Protein AF-A0A6L9XUG0-F1 (afdb_monomer_lite)

Organism: NCBI:txid1268043

Sequence (87 aa):
MDEVERRVVDHFRDAMAAGDAEAVRLALHPYLHWTEPSGSVVRGRVNVLAALSTGGVPALPGSVELRDGQIYRWVCESVGEEEPLAE

InterPro domains:
  IPR032710 NTF2-like domain superfamily [SSF54427] (6-52)

pLDDT: mean 90.17, std 10.95, range [52.44, 97.62]

Secondary structure (DSSP, 8-state):
--HHHHHHHHHHHHHHHHT-HHHHHHHEEEEEEEE-TTS-EEESHHHHHHHHHHH-SPPPEEEEEEETTEEEEEEEPP---------

Structure (mmCIF, N/CA/C/O backbone):
data_AF-A0A6L9XUG0-F1
#
_entry.id   AF-A0A6L9XUG0-F1
#
loop_
_atom_site.group_PDB
_atom_site.id
_atom_site.type_symbol
_atom_site.label_atom_id
_atom_site.label_alt_id
_atom_site.label_comp_id
_atom_site.label_asym_id
_atom_site.label_entity_id
_atom_site.label_seq_id
_atom_site.pdbx_PDB_ins_code
_atom_site.Cartn_x
_atom_site.Cartn_y
_atom_site.Cartn_z
_atom_site.occupancy
_atom_site.B_iso_or_equiv
_atom_site.auth_seq_id
_atom_site.auth_comp_id
_atom_site.auth_asym_id
_atom_site.auth_atom_id
_atom_site.pdbx_PDB_model_num
ATOM 1 N N . MET A 1 1 ? -2.650 13.430 -3.953 1.00 88.56 1 MET A N 1
ATOM 2 C CA . MET A 1 1 ? -2.369 12.249 -4.780 1.00 88.56 1 MET A CA 1
ATOM 3 C C . MET A 1 1 ? -2.491 12.656 -6.234 1.00 88.56 1 MET A C 1
ATO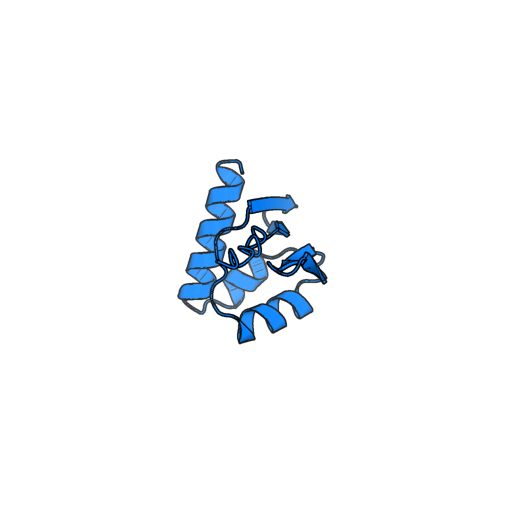M 5 O O . MET A 1 1 ? -3.549 13.152 -6.614 1.00 88.56 1 MET A O 1
ATOM 9 N N . ASP A 1 2 ? -1.427 12.488 -7.007 1.00 92.38 2 ASP A N 1
ATOM 10 C CA . ASP A 1 2 ? -1.391 12.781 -8.442 1.00 92.38 2 ASP A CA 1
ATOM 11 C C . ASP A 1 2 ? -1.997 11.635 -9.279 1.00 92.38 2 ASP A C 1
ATOM 13 O O . ASP A 1 2 ? -2.245 10.536 -8.783 1.00 92.38 2 ASP A O 1
ATOM 17 N N . GLU A 1 3 ? -2.240 11.863 -10.574 1.00 94.94 3 GLU A N 1
ATOM 18 C CA . GLU A 1 3 ? -2.899 10.880 -11.458 1.00 94.94 3 GLU A CA 1
ATOM 19 C C . GLU A 1 3 ? -2.149 9.537 -11.531 1.00 94.94 3 GLU A C 1
ATOM 21 O O . GLU A 1 3 ? -2.760 8.466 -11.486 1.00 94.94 3 GLU A O 1
ATOM 26 N N . VAL A 1 4 ? -0.815 9.582 -11.600 1.00 95.06 4 VAL A N 1
ATOM 27 C CA . VAL A 1 4 ? 0.031 8.377 -11.636 1.00 95.06 4 VAL A CA 1
ATOM 28 C C . VAL A 1 4 ? -0.126 7.574 -10.348 1.00 95.06 4 VAL A C 1
ATOM 30 O O . VAL A 1 4 ? -0.288 6.355 -10.383 1.00 95.06 4 VAL A O 1
ATOM 33 N N . GLU A 1 5 ? -0.124 8.263 -9.212 1.00 95.44 5 GLU A N 1
ATOM 34 C CA . GLU A 1 5 ? -0.307 7.659 -7.899 1.00 95.44 5 GLU A CA 1
ATOM 35 C C . GLU A 1 5 ? -1.687 7.018 -7.771 1.00 95.44 5 GLU A C 1
ATOM 37 O O . GLU A 1 5 ? -1.795 5.861 -7.361 1.00 95.44 5 GLU A O 1
ATOM 42 N N . ARG A 1 6 ? -2.732 7.725 -8.216 1.00 95.69 6 ARG A N 1
ATOM 43 C CA . ARG A 1 6 ? -4.106 7.218 -8.248 1.00 95.69 6 ARG A CA 1
ATOM 44 C C . ARG A 1 6 ? -4.200 5.927 -9.049 1.00 95.69 6 ARG A C 1
ATOM 46 O O . ARG A 1 6 ? -4.757 4.949 -8.558 1.00 95.69 6 ARG A O 1
ATOM 53 N N . ARG A 1 7 ? -3.597 5.898 -10.238 1.00 9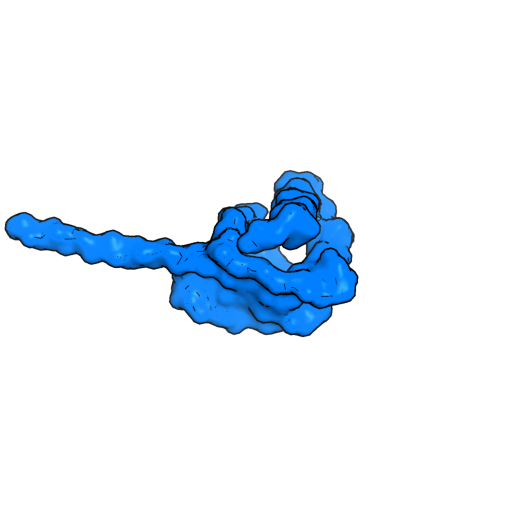6.25 7 ARG A N 1
ATOM 54 C CA . ARG A 1 7 ? -3.598 4.723 -11.113 1.00 96.25 7 ARG A CA 1
ATOM 55 C C . ARG A 1 7 ? -2.894 3.522 -10.482 1.00 96.25 7 ARG A C 1
ATOM 57 O O . ARG A 1 7 ? -3.393 2.406 -10.602 1.00 96.25 7 ARG A O 1
ATOM 64 N N . VAL A 1 8 ? -1.757 3.734 -9.818 1.00 96.44 8 VAL A N 1
ATOM 65 C CA . VAL A 1 8 ? -1.039 2.654 -9.119 1.00 96.44 8 VAL A CA 1
ATOM 66 C C . VAL A 1 8 ? -1.850 2.143 -7.926 1.00 96.44 8 VAL A C 1
ATOM 68 O O . VAL A 1 8 ? -1.941 0.933 -7.733 1.00 96.44 8 VAL A O 1
ATOM 71 N N . VAL A 1 9 ? -2.486 3.039 -7.165 1.00 96.44 9 VAL A N 1
ATOM 72 C CA . VAL A 1 9 ? -3.359 2.676 -6.038 1.00 9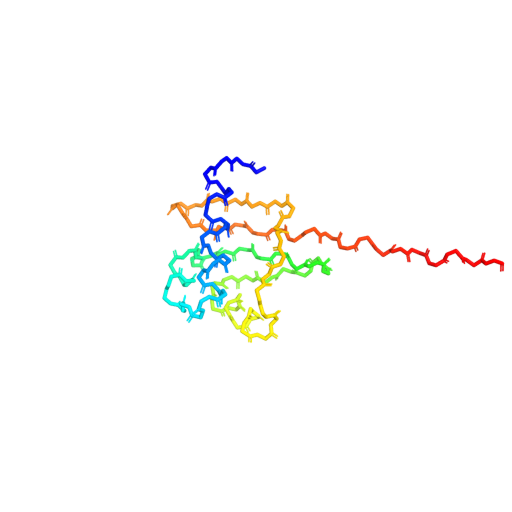6.44 9 VAL A CA 1
ATOM 73 C C . VAL A 1 9 ? -4.564 1.860 -6.503 1.00 96.44 9 VAL A C 1
ATOM 75 O O . VAL A 1 9 ? -4.845 0.823 -5.906 1.00 96.44 9 VAL A O 1
ATOM 78 N N . ASP A 1 10 ? -5.264 2.289 -7.556 1.00 96.31 10 ASP A N 1
ATOM 79 C CA . ASP A 1 10 ? -6.413 1.541 -8.077 1.00 96.31 10 ASP A CA 1
ATOM 80 C C . ASP A 1 10 ? -5.972 0.173 -8.614 1.00 96.31 10 ASP A C 1
ATOM 82 O O . ASP A 1 10 ? -6.546 -0.837 -8.223 1.00 96.31 10 ASP A O 1
ATOM 86 N N . HIS A 1 11 ? -4.878 0.105 -9.385 1.00 96.31 11 HIS A N 1
ATOM 87 C CA . HIS A 1 11 ? -4.345 -1.169 -9.876 1.00 96.31 11 HIS A CA 1
ATOM 88 C C . HIS A 1 11 ? -3.972 -2.138 -8.743 1.00 96.31 11 HIS A C 1
ATOM 90 O O . HIS A 1 11 ? -4.301 -3.321 -8.805 1.00 96.31 11 HIS A O 1
ATOM 96 N N . PHE A 1 12 ? -3.316 -1.646 -7.689 1.00 96.44 12 PHE A N 1
ATOM 97 C CA . PHE A 1 12 ? -2.988 -2.444 -6.507 1.00 96.44 12 PHE A CA 1
ATOM 98 C C . PHE A 1 12 ? -4.247 -2.984 -5.811 1.00 96.44 12 PHE A C 1
ATOM 100 O O . PHE A 1 12 ? -4.283 -4.149 -5.416 1.00 96.44 12 PHE A O 1
ATOM 107 N N . ARG A 1 13 ? -5.293 -2.161 -5.675 1.00 96.06 13 ARG A N 1
ATOM 108 C CA . ARG A 1 13 ? -6.555 -2.570 -5.041 1.00 96.06 13 ARG A CA 1
ATOM 109 C C . ARG A 1 13 ? -7.339 -3.559 -5.902 1.00 96.06 13 ARG A C 1
ATOM 111 O O . ARG A 1 13 ? -7.869 -4.518 -5.349 1.00 96.06 13 ARG A O 1
ATOM 118 N N . ASP A 1 14 ? -7.363 -3.378 -7.220 1.00 96.69 14 ASP A N 1
ATOM 119 C CA . ASP A 1 14 ? -7.930 -4.350 -8.163 1.00 96.69 14 ASP A CA 1
ATOM 120 C C . ASP A 1 14 ? -7.195 -5.695 -8.085 1.00 96.69 14 ASP A C 1
ATOM 122 O O . ASP A 1 14 ? -7.832 -6.741 -7.990 1.00 96.69 14 ASP A O 1
ATOM 126 N N . ALA A 1 15 ? -5.859 -5.683 -8.030 1.00 96.19 15 ALA A N 1
ATOM 127 C CA . ALA A 1 15 ? -5.062 -6.898 -7.857 1.00 96.19 15 ALA A CA 1
ATOM 128 C C . ALA A 1 15 ? -5.370 -7.608 -6.526 1.00 96.19 15 ALA A C 1
ATOM 130 O O . ALA A 1 15 ? -5.549 -8.827 -6.502 1.00 96.19 15 ALA A O 1
ATOM 131 N N . MET A 1 16 ? -5.506 -6.853 -5.428 1.00 95.38 16 MET A N 1
ATOM 132 C CA . MET A 1 16 ? -5.942 -7.393 -4.133 1.00 95.38 16 MET A CA 1
ATOM 133 C C . MET A 1 16 ? -7.343 -8.018 -4.221 1.00 95.38 16 MET A C 1
ATOM 135 O O . MET A 1 16 ? -7.553 -9.114 -3.705 1.00 95.38 16 MET A O 1
ATOM 139 N N . ALA A 1 17 ? -8.293 -7.352 -4.885 1.00 95.00 17 ALA A N 1
ATOM 140 C CA . ALA A 1 17 ? -9.661 -7.845 -5.051 1.00 95.00 17 ALA A CA 1
ATOM 141 C C . ALA A 1 17 ? -9.735 -9.102 -5.935 1.00 95.00 17 ALA A C 1
ATOM 143 O O . ALA A 1 17 ? -10.543 -9.993 -5.677 1.00 95.00 17 ALA A O 1
ATOM 144 N N . ALA A 1 18 ? -8.870 -9.195 -6.945 1.00 95.00 18 ALA A N 1
ATOM 145 C CA . ALA A 1 18 ? -8.747 -10.353 -7.825 1.00 95.00 18 ALA A CA 1
ATOM 146 C C . ALA A 1 18 ? -7.967 -11.526 -7.198 1.00 95.00 18 ALA A C 1
ATOM 148 O O . ALA A 1 18 ? -7.936 -12.613 -7.776 1.00 95.00 18 ALA A O 1
ATOM 149 N N . GLY A 1 19 ? -7.327 -11.329 -6.039 1.00 94.19 19 GLY A N 1
ATOM 150 C CA . GLY A 1 19 ? -6.449 -12.326 -5.423 1.00 94.19 19 GLY A CA 1
ATOM 151 C C . GLY A 1 19 ? -5.123 -12.528 -6.169 1.00 94.19 19 GLY A C 1
ATOM 152 O O . GLY A 1 19 ? -4.471 -13.558 -5.992 1.00 94.19 19 GLY A O 1
ATOM 153 N N . ASP A 1 20 ? -4.711 -11.564 -6.997 1.00 95.44 20 ASP A N 1
ATOM 154 C CA . ASP A 1 20 ? -3.458 -11.613 -7.751 1.00 95.44 20 ASP A CA 1
ATOM 155 C C . ASP A 1 20 ? -2.274 -11.225 -6.854 1.00 95.44 20 ASP A C 1
ATOM 157 O O . ASP A 1 20 ? -1.812 -10.081 -6.803 1.00 95.44 20 ASP A O 1
ATOM 161 N N . ALA A 1 21 ? -1.780 -12.216 -6.114 1.00 91.69 21 ALA A N 1
ATOM 162 C CA . ALA A 1 21 ? -0.673 -12.044 -5.183 1.00 91.69 21 ALA A CA 1
ATOM 163 C C . ALA A 1 21 ? 0.625 -11.566 -5.862 1.00 91.69 21 ALA A C 1
ATOM 165 O O . ALA A 1 21 ? 1.442 -10.900 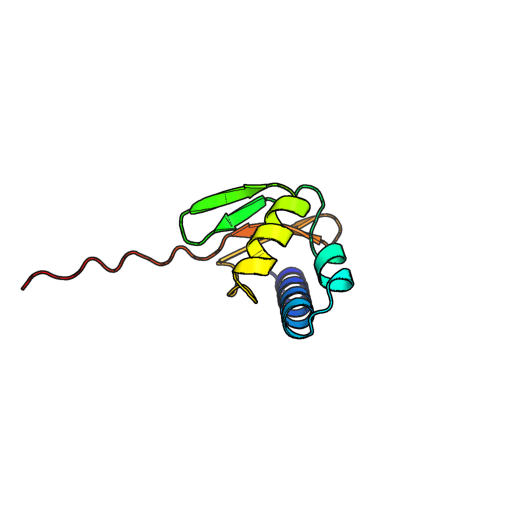-5.218 1.00 91.69 21 ALA A O 1
ATOM 166 N N . GLU A 1 22 ? 0.843 -11.890 -7.141 1.00 94.44 22 GLU A N 1
ATOM 167 C CA . GLU A 1 22 ? 2.045 -11.468 -7.860 1.00 94.44 22 GLU A CA 1
ATOM 168 C C . GLU A 1 22 ? 1.972 -9.986 -8.227 1.00 94.44 22 GLU A C 1
ATOM 170 O O . GLU A 1 22 ? 2.904 -9.242 -7.900 1.00 94.44 22 GLU A O 1
ATOM 175 N N . ALA A 1 23 ? 0.856 -9.536 -8.805 1.00 95.31 23 ALA A N 1
ATOM 176 C CA . ALA A 1 23 ? 0.631 -8.124 -9.106 1.00 95.31 23 ALA A CA 1
ATOM 177 C C . ALA A 1 23 ? 0.674 -7.262 -7.835 1.00 95.31 23 ALA A C 1
ATOM 179 O O . ALA A 1 23 ? 1.343 -6.227 -7.801 1.00 95.31 23 ALA A O 1
ATOM 180 N N . VAL A 1 24 ? 0.069 -7.743 -6.744 1.00 95.25 24 VAL A N 1
ATOM 181 C CA . VAL A 1 24 ? 0.162 -7.118 -5.418 1.00 95.25 24 VAL A CA 1
ATOM 182 C C . VAL A 1 24 ? 1.620 -6.982 -4.970 1.00 95.25 24 VAL A C 1
ATOM 184 O O . VAL A 1 24 ? 2.060 -5.902 -4.577 1.00 95.25 24 VAL A O 1
ATOM 187 N N . ARG A 1 25 ? 2.417 -8.052 -5.060 1.00 94.75 25 ARG A N 1
ATOM 188 C CA . ARG A 1 25 ? 3.830 -8.035 -4.650 1.00 94.75 25 ARG A CA 1
ATOM 189 C C . ARG A 1 25 ? 4.689 -7.104 -5.513 1.00 94.75 25 ARG A C 1
ATOM 191 O O . ARG A 1 25 ? 5.671 -6.564 -4.996 1.00 94.75 25 ARG A O 1
ATOM 198 N N . LEU A 1 26 ? 4.363 -6.967 -6.798 1.00 95.06 26 LEU A N 1
ATOM 199 C CA . LEU A 1 26 ? 5.053 -6.095 -7.752 1.00 95.06 26 LEU A CA 1
ATOM 200 C C . LEU A 1 26 ? 4.672 -4.622 -7.587 1.00 95.06 26 LEU A C 1
ATOM 202 O O . LEU A 1 26 ? 5.500 -3.767 -7.872 1.00 95.06 26 LEU A O 1
ATOM 206 N N . ALA A 1 27 ? 3.471 -4.319 -7.092 1.00 96.12 27 ALA A N 1
ATOM 207 C CA . ALA A 1 27 ? 3.052 -2.951 -6.802 1.00 96.12 27 ALA A CA 1
ATOM 208 C C . ALA A 1 27 ? 3.711 -2.374 -5.535 1.00 96.12 27 ALA A C 1
ATOM 210 O O . ALA A 1 27 ? 3.806 -1.156 -5.394 1.00 96.12 27 ALA A O 1
ATOM 211 N N . LEU A 1 28 ? 4.172 -3.220 -4.605 1.00 96.94 28 LEU A N 1
ATOM 212 C CA . LEU A 1 28 ? 4.743 -2.800 -3.321 1.00 96.94 28 LEU A CA 1
ATOM 213 C C . LEU A 1 28 ? 6.275 -2.761 -3.349 1.00 96.94 28 LEU A C 1
ATOM 215 O O . LEU A 1 28 ? 6.942 -3.774 -3.581 1.00 96.94 28 LEU A O 1
ATOM 219 N N . HIS A 1 29 ? 6.844 -1.614 -2.979 1.00 97.31 29 HIS A N 1
ATOM 220 C CA . HIS A 1 29 ? 8.289 -1.454 -2.884 1.00 97.31 29 HIS A CA 1
ATOM 221 C C . HIS A 1 29 ? 8.867 -2.332 -1.749 1.00 97.31 29 HIS A C 1
ATOM 223 O O . HIS A 1 29 ? 8.265 -2.426 -0.675 1.00 97.31 29 HIS A O 1
ATOM 229 N N . PRO A 1 30 ? 10.064 -2.941 -1.897 1.00 96.31 30 PRO A N 1
ATOM 230 C CA . PRO A 1 30 ? 10.655 -3.802 -0.862 1.00 96.31 30 PRO A CA 1
ATOM 231 C C . PRO A 1 30 ? 10.769 -3.141 0.520 1.00 96.31 30 PRO A C 1
ATOM 233 O O . PRO A 1 30 ? 10.544 -3.792 1.541 1.00 96.31 30 PRO A O 1
ATOM 236 N N . TYR A 1 31 ? 11.068 -1.840 0.531 1.00 95.31 31 TYR A N 1
ATOM 237 C CA . TYR A 1 31 ? 11.234 -1.007 1.727 1.00 95.31 31 TYR A CA 1
ATOM 238 C C . TYR A 1 31 ? 10.031 -0.097 2.011 1.00 95.31 31 TYR A C 1
ATOM 240 O O . TYR A 1 31 ? 10.222 1.000 2.530 1.00 95.31 31 TYR A O 1
ATOM 248 N N . LEU A 1 32 ? 8.812 -0.488 1.620 1.00 96.50 32 LEU A N 1
ATOM 249 C CA . LEU A 1 32 ? 7.653 0.375 1.836 1.00 96.50 32 LEU A CA 1
ATOM 250 C C . LEU A 1 32 ? 7.356 0.630 3.321 1.00 96.50 32 LEU A C 1
ATOM 252 O O . LEU A 1 32 ? 7.608 -0.221 4.181 1.00 96.50 32 LEU A O 1
ATOM 256 N N . HIS A 1 33 ? 6.785 1.796 3.596 1.00 97.44 33 HIS A N 1
ATOM 257 C CA . HIS A 1 33 ? 6.262 2.194 4.896 1.00 97.44 33 HIS A CA 1
ATOM 258 C C . HIS A 1 33 ? 4.738 2.303 4.803 1.00 97.44 33 HIS A C 1
ATOM 260 O O . HIS A 1 33 ? 4.226 3.090 4.009 1.00 97.44 33 HIS A O 1
ATOM 266 N N . TRP A 1 34 ? 4.030 1.525 5.614 1.00 96.69 34 TRP A N 1
ATOM 267 C CA . TRP A 1 34 ? 2.574 1.474 5.652 1.00 96.69 34 TRP A CA 1
ATOM 268 C C . TRP A 1 34 ? 2.076 1.987 6.998 1.00 96.69 34 TRP A C 1
ATOM 270 O O . TRP A 1 34 ? 2.302 1.343 8.018 1.00 96.69 34 TRP A O 1
ATOM 280 N N . THR A 1 35 ? 1.419 3.139 7.008 1.00 95.75 35 THR A N 1
ATOM 281 C CA . THR A 1 35 ? 0.765 3.686 8.195 1.00 95.75 35 THR A CA 1
ATOM 282 C C . THR A 1 35 ? -0.690 3.242 8.198 1.00 95.75 35 THR A C 1
ATOM 284 O O . THR A 1 35 ? -1.460 3.605 7.308 1.00 95.75 35 THR A O 1
ATOM 287 N N . GLU A 1 36 ? -1.048 2.437 9.188 1.00 91.81 36 GLU A N 1
ATOM 288 C CA . GLU A 1 36 ? -2.409 1.971 9.432 1.00 91.81 36 GLU A CA 1
ATOM 289 C C . GLU A 1 36 ? -3.304 3.109 9.950 1.00 91.81 36 GLU A C 1
ATOM 291 O O . GLU A 1 36 ? -2.788 4.122 10.427 1.00 91.81 36 GLU A O 1
ATOM 296 N N . PRO A 1 37 ? -4.643 2.957 9.922 1.00 89.19 37 PRO A N 1
ATOM 297 C CA . PRO A 1 37 ? -5.550 3.985 10.438 1.00 89.19 37 PRO A CA 1
ATOM 298 C C . PRO A 1 37 ? -5.308 4.324 11.919 1.00 89.19 37 PRO A C 1
ATOM 300 O O . PRO A 1 37 ? -5.536 5.456 12.329 1.00 89.19 37 PRO A O 1
ATOM 303 N N . SER A 1 38 ? -4.782 3.367 12.696 1.00 88.25 38 SER A N 1
ATOM 304 C CA . SER A 1 38 ? -4.369 3.539 14.099 1.00 88.25 38 SER A CA 1
ATOM 305 C C . SER A 1 38 ? -3.116 4.409 14.285 1.00 88.25 38 SER A C 1
ATOM 307 O O . SER A 1 38 ? -2.699 4.657 15.413 1.00 88.25 38 SER A O 1
ATOM 309 N N . GLY A 1 39 ? -2.451 4.808 13.198 1.00 88.38 39 GLY A N 1
ATOM 310 C CA . GLY A 1 39 ? -1.148 5.475 13.227 1.00 88.38 39 GLY A CA 1
ATOM 311 C C . GLY A 1 39 ? 0.043 4.521 13.381 1.00 88.38 39 GLY A C 1
ATOM 312 O O . GLY A 1 39 ? 1.192 4.964 13.321 1.00 88.38 39 GLY A O 1
ATOM 313 N N . SER A 1 40 ? -0.196 3.214 13.538 1.00 91.25 40 SER A N 1
ATOM 314 C CA . SER A 1 40 ? 0.868 2.206 13.589 1.00 91.25 40 SER A CA 1
ATOM 315 C C . SER A 1 40 ? 1.566 2.079 12.235 1.00 91.25 40 SER A C 1
ATOM 317 O O . SER A 1 40 ? 0.919 2.069 11.190 1.00 91.25 40 SER A O 1
ATOM 319 N N . VAL A 1 41 ? 2.900 1.980 12.242 1.00 94.19 41 VAL A N 1
ATOM 320 C CA . VAL A 1 41 ? 3.700 1.889 11.011 1.00 94.19 41 VAL A CA 1
ATOM 321 C C . VAL A 1 41 ? 4.251 0.480 10.832 1.00 94.19 41 VAL A C 1
ATOM 323 O O . VAL A 1 41 ? 5.140 0.049 11.566 1.00 94.19 41 VAL A O 1
ATOM 326 N N . VAL A 1 42 ? 3.796 -0.200 9.784 1.00 95.25 42 VAL A N 1
ATOM 327 C CA . VAL A 1 42 ? 4.330 -1.479 9.315 1.00 95.25 42 VAL A CA 1
ATOM 328 C C . VAL A 1 42 ? 5.385 -1.213 8.243 1.00 95.25 42 VAL A C 1
ATOM 330 O O . VAL A 1 42 ? 5.176 -0.439 7.309 1.00 95.25 42 VAL A O 1
ATOM 333 N N . ARG A 1 43 ? 6.559 -1.837 8.373 1.00 96.12 43 ARG A N 1
ATOM 334 C CA . ARG A 1 43 ? 7.690 -1.621 7.458 1.00 96.12 43 ARG A CA 1
ATOM 335 C C . ARG A 1 43 ? 8.068 -2.887 6.713 1.00 96.12 43 ARG A C 1
ATOM 337 O O . ARG A 1 43 ? 8.200 -3.954 7.312 1.00 96.12 43 ARG A O 1
ATOM 344 N N . GLY A 1 44 ? 8.362 -2.714 5.430 1.00 95.06 44 GLY A N 1
ATOM 345 C CA . GLY A 1 44 ? 8.874 -3.756 4.555 1.00 95.06 44 GLY A CA 1
ATOM 346 C C . GLY A 1 44 ? 7.771 -4.616 3.950 1.00 95.06 44 GLY A C 1
ATOM 347 O O . GLY A 1 44 ? 6.772 -4.943 4.591 1.00 95.06 44 GLY A O 1
ATOM 348 N N . ARG A 1 45 ? 7.982 -5.014 2.693 1.00 96.12 45 ARG A N 1
ATOM 349 C CA . ARG A 1 45 ? 6.967 -5.698 1.880 1.00 96.12 45 ARG A CA 1
ATOM 350 C C . ARG A 1 45 ? 6.414 -6.957 2.535 1.00 96.12 45 ARG A C 1
ATOM 352 O O . ARG A 1 45 ? 5.215 -7.178 2.486 1.00 96.12 45 ARG A O 1
ATOM 359 N N . VAL A 1 46 ? 7.270 -7.762 3.160 1.00 94.75 46 VAL A N 1
ATOM 360 C CA . VAL A 1 46 ? 6.860 -9.026 3.793 1.00 94.75 46 VAL A CA 1
ATOM 361 C C . VAL A 1 46 ? 5.853 -8.785 4.919 1.00 94.75 46 VAL A C 1
ATOM 363 O O . VAL A 1 46 ? 4.812 -9.432 4.949 1.00 94.75 46 VAL A O 1
ATOM 366 N N . ASN A 1 47 ? 6.126 -7.820 5.801 1.00 94.12 47 ASN A N 1
ATOM 367 C CA . ASN A 1 47 ? 5.249 -7.525 6.934 1.00 94.12 47 ASN A CA 1
ATOM 368 C C . ASN A 1 47 ? 3.934 -6.894 6.475 1.00 94.12 47 ASN A C 1
ATOM 370 O O . ASN A 1 47 ? 2.877 -7.240 6.992 1.00 94.12 47 ASN A O 1
ATOM 374 N N . VAL A 1 48 ? 3.986 -6.009 5.473 1.00 94.38 48 VAL A N 1
ATOM 375 C CA . VAL A 1 48 ? 2.772 -5.400 4.916 1.00 94.38 48 VAL A CA 1
ATOM 376 C C . VAL A 1 48 ? 1.899 -6.448 4.229 1.00 94.38 48 VAL A C 1
ATOM 378 O O . VAL A 1 48 ? 0.701 -6.483 4.472 1.00 94.38 48 VAL A O 1
ATOM 381 N N . LEU A 1 49 ? 2.476 -7.355 3.435 1.00 93.69 49 LEU A N 1
ATOM 382 C CA . LEU A 1 49 ? 1.717 -8.451 2.821 1.00 93.69 49 LEU A CA 1
ATOM 383 C C . LEU A 1 49 ? 1.069 -9.364 3.868 1.00 93.69 49 LEU A C 1
ATOM 385 O O . LEU A 1 49 ? -0.078 -9.774 3.690 1.00 93.69 49 LEU A O 1
ATOM 389 N N . ALA A 1 50 ? 1.774 -9.663 4.964 1.00 92.69 50 ALA A N 1
ATOM 390 C CA . ALA A 1 50 ? 1.216 -10.437 6.069 1.00 92.69 50 ALA A CA 1
ATOM 391 C C . ALA A 1 50 ? 0.034 -9.708 6.733 1.00 92.69 50 ALA A C 1
ATOM 393 O O . ALA A 1 50 ? -1.010 -10.320 6.945 1.00 92.69 50 ALA A O 1
ATOM 394 N N . ALA A 1 51 ? 0.160 -8.400 6.984 1.00 89.62 51 ALA A N 1
ATOM 395 C CA . ALA A 1 51 ? -0.925 -7.582 7.529 1.00 89.62 51 ALA A CA 1
ATOM 396 C C . ALA A 1 51 ? -2.144 -7.552 6.586 1.00 89.62 51 ALA A C 1
ATOM 398 O O . ALA A 1 51 ? -3.265 -7.857 6.994 1.00 89.62 51 ALA A O 1
ATOM 399 N N . LEU A 1 52 ? -1.918 -7.294 5.296 1.00 89.44 52 LEU A N 1
ATOM 400 C CA . LEU A 1 52 ? -2.965 -7.246 4.270 1.00 89.44 52 LEU A CA 1
ATOM 401 C C . LEU A 1 52 ? -3.685 -8.588 4.083 1.00 89.44 52 LEU A C 1
ATOM 403 O O . LEU A 1 52 ? -4.894 -8.608 3.866 1.00 89.44 52 LEU A O 1
ATOM 407 N N . SER A 1 53 ? -2.974 -9.709 4.235 1.00 87.06 53 SER A N 1
ATOM 408 C CA . SER A 1 53 ? -3.573 -11.050 4.161 1.00 87.06 53 SER A CA 1
ATOM 409 C C . SER A 1 53 ? -4.626 -11.290 5.252 1.00 87.06 53 SER A C 1
ATOM 411 O O . SER A 1 53 ? -5.488 -12.147 5.084 1.00 87.06 53 SER A O 1
ATOM 413 N N . THR A 1 54 ? -4.574 -10.537 6.357 1.00 84.38 54 THR A N 1
ATOM 414 C CA . THR A 1 54 ? -5.560 -10.611 7.449 1.00 84.38 54 THR A CA 1
ATOM 415 C C . THR A 1 54 ? -6.650 -9.539 7.361 1.00 84.38 54 THR A C 1
ATOM 417 O O . THR A 1 54 ? -7.761 -9.772 7.827 1.00 84.38 54 THR A O 1
ATOM 420 N N . GLY A 1 55 ? -6.345 -8.381 6.760 1.00 77.25 55 GLY A N 1
ATOM 421 C CA . GLY A 1 55 ? -7.214 -7.195 6.741 1.00 77.25 55 GLY A CA 1
ATOM 422 C C . GLY A 1 55 ? -8.053 -6.994 5.474 1.00 77.25 55 GLY A C 1
ATOM 423 O O . GLY A 1 55 ? -8.920 -6.124 5.461 1.00 77.25 55 GLY A O 1
ATOM 424 N N . GLY A 1 56 ? -7.824 -7.774 4.412 1.00 84.88 56 GLY A N 1
ATOM 425 C CA . GLY A 1 56 ? -8.545 -7.635 3.143 1.00 84.88 56 GLY A CA 1
ATOM 426 C C . GLY A 1 56 ? -8.052 -6.467 2.277 1.00 84.88 56 GLY A C 1
ATOM 427 O O . GLY A 1 56 ? -6.924 -5.992 2.421 1.00 84.88 56 GLY A O 1
ATOM 428 N N . VAL A 1 57 ? -8.886 -6.024 1.326 1.00 89.31 57 VAL A N 1
ATOM 429 C CA . VAL A 1 57 ? -8.540 -4.916 0.418 1.00 89.31 57 VAL A CA 1
ATOM 430 C C . VAL A 1 57 ? -8.538 -3.599 1.205 1.00 89.31 57 VAL A C 1
ATOM 432 O O . VAL A 1 57 ? -9.577 -3.226 1.754 1.00 89.31 57 VAL A O 1
ATOM 435 N N . PRO A 1 58 ? -7.420 -2.857 1.245 1.00 89.44 58 PRO A N 1
ATOM 436 C CA . PRO A 1 58 ? -7.348 -1.621 2.009 1.00 89.44 58 PRO A CA 1
ATOM 437 C C . PRO A 1 58 ? -8.246 -0.526 1.405 1.00 89.44 58 PRO A C 1
ATOM 439 O O . PRO A 1 58 ? -8.493 -0.476 0.190 1.00 89.44 58 PRO A O 1
ATOM 442 N N . ALA A 1 59 ? -8.726 0.375 2.268 1.00 90.19 59 ALA A N 1
ATOM 443 C CA . ALA A 1 59 ? -9.387 1.618 1.864 1.00 90.19 59 ALA A CA 1
ATOM 444 C C . ALA A 1 59 ? -8.430 2.512 1.054 1.00 90.19 59 ALA A C 1
ATOM 446 O O . ALA A 1 59 ? -7.250 2.203 0.930 1.00 90.19 59 ALA A O 1
ATOM 447 N N . LEU A 1 60 ? -8.915 3.612 0.477 1.00 91.56 60 LEU A N 1
ATOM 448 C CA . LEU A 1 60 ? -8.006 4.551 -0.181 1.00 91.56 60 LEU A CA 1
ATOM 449 C C . LEU A 1 60 ? -7.073 5.212 0.848 1.00 91.56 60 LEU A C 1
ATOM 451 O O . LEU A 1 60 ? -7.513 5.507 1.959 1.00 91.56 60 LEU A O 1
ATOM 455 N N . PRO A 1 61 ? -5.790 5.426 0.513 1.00 94.25 61 PRO A N 1
ATOM 456 C CA . PRO A 1 61 ? -4.888 6.150 1.390 1.00 94.25 61 PRO A CA 1
ATOM 457 C C . PRO A 1 61 ? -5.183 7.649 1.339 1.00 94.25 61 PRO A C 1
ATOM 459 O O . PRO A 1 61 ? -5.471 8.193 0.271 1.00 94.25 61 PRO A O 1
ATOM 462 N N . GLY A 1 62 ? -4.996 8.327 2.470 1.00 92.88 62 GLY A N 1
ATOM 463 C CA . GLY A 1 62 ? -4.977 9.789 2.525 1.00 92.88 62 GLY A CA 1
ATOM 464 C C . GLY A 1 62 ? -3.725 10.369 1.866 1.00 92.88 62 GLY A C 1
ATOM 465 O O . GLY A 1 62 ? -3.756 11.462 1.304 1.00 92.88 62 GLY A O 1
ATOM 466 N N . SER A 1 63 ? -2.617 9.619 1.880 1.00 94.06 63 SER A N 1
ATOM 467 C CA . SER A 1 63 ? -1.400 9.969 1.148 1.00 94.06 63 SER A CA 1
ATOM 468 C C . SER A 1 63 ? -0.638 8.730 0.689 1.00 94.06 63 SER A C 1
ATOM 470 O O . SER A 1 63 ? -0.566 7.724 1.398 1.00 94.06 63 SER A O 1
ATOM 472 N N . VAL A 1 64 ? -0.048 8.803 -0.499 1.00 96.44 64 VAL A N 1
ATOM 473 C CA . VAL A 1 64 ? 0.799 7.755 -1.068 1.00 96.44 64 VAL A CA 1
ATOM 474 C C . VAL A 1 64 ? 2.043 8.410 -1.653 1.00 96.44 64 VAL A C 1
ATOM 476 O O . VAL A 1 64 ? 1.974 9.538 -2.122 1.00 96.44 64 VAL A O 1
ATOM 479 N N . GLU A 1 65 ? 3.171 7.711 -1.617 1.00 97.12 65 GLU A N 1
ATOM 480 C CA . GLU A 1 65 ? 4.373 8.110 -2.347 1.00 97.12 65 GLU A CA 1
ATOM 481 C C . GLU A 1 65 ? 4.876 6.921 -3.153 1.00 97.12 65 GLU A C 1
ATOM 483 O O . GLU A 1 65 ? 5.009 5.805 -2.629 1.00 97.12 65 GLU A O 1
ATOM 488 N N . LEU A 1 66 ? 5.188 7.169 -4.422 1.00 97.06 66 LEU A N 1
ATOM 489 C CA . LEU A 1 66 ? 5.762 6.168 -5.308 1.00 97.06 66 LEU A CA 1
ATOM 490 C C . LEU A 1 66 ? 7.288 6.269 -5.365 1.00 97.06 66 LEU A C 1
ATOM 492 O O . LEU A 1 66 ? 7.869 7.352 -5.346 1.00 97.06 66 LEU A O 1
ATOM 496 N N . ARG A 1 67 ? 7.942 5.118 -5.510 1.00 96.12 67 ARG A N 1
ATOM 497 C CA . ARG A 1 67 ? 9.366 4.994 -5.821 1.00 96.12 67 ARG A CA 1
ATOM 498 C C . ARG A 1 67 ? 9.553 3.865 -6.820 1.00 96.12 67 ARG A C 1
ATOM 500 O O . ARG A 1 67 ? 9.053 2.766 -6.600 1.00 96.12 67 ARG A O 1
ATOM 507 N N . ASP A 1 68 ? 10.231 4.146 -7.930 1.00 93.75 68 ASP A N 1
ATOM 508 C CA . ASP A 1 68 ? 10.434 3.176 -9.016 1.00 93.75 68 ASP A CA 1
ATOM 509 C C . ASP A 1 68 ? 9.108 2.584 -9.547 1.00 93.75 68 ASP A C 1
ATOM 511 O O . ASP A 1 68 ? 9.018 1.396 -9.849 1.00 93.75 68 ASP A O 1
ATOM 515 N N . GLY A 1 69 ? 8.047 3.404 -9.592 1.00 94.75 69 GLY A N 1
ATOM 516 C CA . GLY A 1 69 ? 6.695 2.989 -9.999 1.00 94.75 69 GLY A CA 1
ATOM 517 C C . GLY A 1 69 ? 5.943 2.124 -8.978 1.00 94.75 69 GLY A C 1
ATOM 518 O O . GLY A 1 69 ? 4.833 1.684 -9.258 1.00 94.75 69 GLY A O 1
ATOM 519 N N . GLN A 1 70 ? 6.527 1.892 -7.801 1.00 97.12 70 GLN A N 1
ATOM 520 C CA . GLN A 1 70 ? 5.978 1.058 -6.734 1.00 97.12 70 GLN A CA 1
ATOM 521 C C . GLN A 1 70 ? 5.582 1.908 -5.529 1.00 97.12 70 GLN A C 1
ATOM 523 O O . GLN A 1 70 ? 6.171 2.956 -5.272 1.00 97.12 70 GLN A O 1
ATOM 528 N N . ILE A 1 71 ? 4.629 1.431 -4.737 1.00 97.62 71 ILE A N 1
ATOM 529 C CA . ILE A 1 71 ? 4.203 2.075 -3.495 1.00 97.62 71 ILE A CA 1
ATOM 530 C C . ILE A 1 71 ? 5.348 1.999 -2.484 1.00 97.62 71 ILE A C 1
ATOM 532 O O . ILE A 1 71 ? 5.700 0.919 -2.003 1.00 97.62 71 ILE A O 1
ATOM 536 N N . TYR A 1 72 ? 5.925 3.156 -2.164 1.00 97.62 72 TYR A N 1
ATOM 537 C CA . TYR A 1 72 ? 6.979 3.317 -1.166 1.00 97.62 72 TYR A CA 1
ATOM 538 C C . TYR A 1 72 ? 6.432 3.809 0.170 1.00 97.62 72 TYR A C 1
ATOM 540 O O . TYR A 1 72 ? 6.877 3.345 1.220 1.00 97.62 72 TYR A O 1
ATOM 548 N N . ARG A 1 73 ? 5.448 4.707 0.159 1.00 97.38 73 ARG A N 1
ATOM 549 C CA . ARG A 1 73 ? 4.735 5.112 1.369 1.00 97.38 73 ARG A CA 1
ATOM 550 C C . ARG A 1 73 ? 3.241 5.016 1.145 1.00 97.38 73 ARG A C 1
ATOM 552 O O . ARG A 1 73 ? 2.753 5.432 0.104 1.00 97.38 73 ARG A O 1
ATOM 559 N N . TRP A 1 74 ? 2.540 4.480 2.130 1.00 97.25 74 TRP A N 1
ATOM 560 C CA . TRP A 1 74 ? 1.089 4.446 2.190 1.00 97.25 74 TRP A CA 1
ATOM 561 C C . TRP A 1 74 ? 0.660 4.972 3.549 1.00 97.25 74 TRP A C 1
ATOM 563 O O . TRP A 1 74 ? 1.115 4.461 4.570 1.00 97.25 74 TRP A O 1
ATOM 573 N N . VAL A 1 75 ? -0.200 5.982 3.571 1.00 96.12 75 VAL A N 1
ATOM 574 C CA . VAL A 1 75 ? -0.763 6.545 4.795 1.00 96.12 75 VAL A CA 1
ATOM 575 C C . VAL A 1 75 ? -2.271 6.430 4.708 1.00 96.12 75 VAL A C 1
ATOM 577 O O . VAL A 1 75 ? -2.900 7.130 3.913 1.00 96.12 75 VAL A O 1
ATOM 580 N N . CYS A 1 76 ? -2.848 5.526 5.499 1.00 92.38 76 CYS A N 1
ATOM 581 C CA . CYS A 1 76 ? -4.293 5.476 5.666 1.00 92.38 76 CYS A CA 1
ATOM 582 C C . CYS A 1 76 ? -4.786 6.796 6.260 1.00 92.38 76 CYS A C 1
ATOM 584 O O . CYS A 1 76 ? -4.100 7.405 7.082 1.00 92.38 76 CYS A O 1
ATOM 586 N N . GLU A 1 77 ? -5.978 7.229 5.857 1.00 85.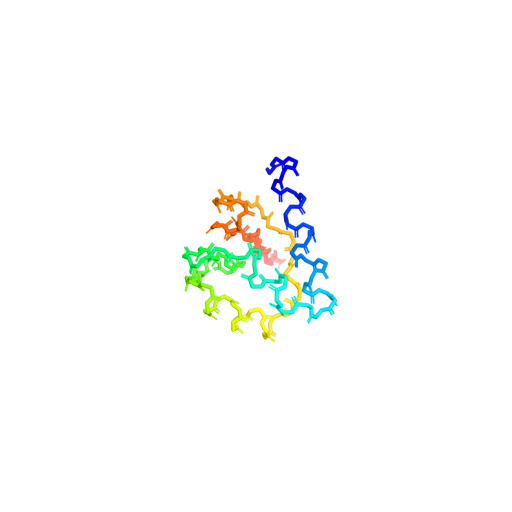81 77 GLU A N 1
ATOM 587 C CA . GLU A 1 77 ? -6.655 8.283 6.604 1.00 85.81 77 GLU A CA 1
ATOM 588 C C . GLU A 1 77 ? -6.879 7.783 8.032 1.00 85.81 77 GLU A C 1
ATOM 590 O O . GLU A 1 77 ? -7.380 6.675 8.249 1.00 85.81 77 GLU A O 1
ATOM 595 N N . SER A 1 78 ? -6.441 8.577 9.005 1.00 73.75 78 SER A N 1
ATOM 596 C CA . SER A 1 78 ? -6.797 8.349 10.397 1.00 73.75 78 SER A CA 1
ATOM 597 C C . SER A 1 78 ? -8.311 8.432 10.495 1.00 73.75 78 SER A C 1
ATOM 599 O O . SER A 1 78 ? -8.904 9.433 10.092 1.00 73.75 78 SER A O 1
ATOM 601 N N . VAL A 1 79 ? -8.939 7.383 11.020 1.00 65.69 79 VAL A N 1
ATOM 602 C CA . VAL A 1 79 ? -10.340 7.491 11.416 1.00 65.69 79 VAL A CA 1
ATOM 603 C C . VAL A 1 79 ? -10.315 8.418 12.620 1.00 65.69 79 VAL A C 1
ATOM 605 O O . VAL A 1 79 ? -9.737 8.059 13.643 1.00 65.69 79 VAL A O 1
ATOM 608 N N . GLY A 1 80 ? -10.816 9.644 12.470 1.00 56.97 80 GLY A N 1
ATOM 609 C CA . GLY A 1 80 ? -11.013 10.514 13.620 1.00 56.97 80 GLY A CA 1
ATOM 610 C C . GLY A 1 80 ? -11.846 9.740 14.632 1.00 56.97 80 GLY A C 1
ATOM 611 O O . GLY A 1 80 ? -12.920 9.247 14.290 1.00 56.97 80 GLY A O 1
ATOM 612 N N . GLU A 1 81 ? -11.319 9.554 15.838 1.00 52.44 81 GLU A N 1
ATOM 613 C CA . GLU A 1 81 ? -12.129 9.123 16.968 1.00 52.44 81 GLU A CA 1
ATOM 614 C C . GLU A 1 81 ? -13.215 10.184 17.149 1.00 52.44 81 GLU A C 1
ATOM 616 O O . GLU A 1 81 ? -12.955 11.280 17.639 1.00 52.44 81 GLU A O 1
ATOM 621 N N . GLU A 1 82 ? -14.420 9.890 16.663 1.00 52.94 82 GLU A N 1
ATOM 622 C CA . GLU A 1 82 ? -15.614 10.658 16.988 1.00 52.94 82 GLU A CA 1
ATOM 623 C C . GLU A 1 82 ? -15.808 10.514 18.504 1.00 52.94 82 GLU A C 1
ATOM 625 O O . GLU A 1 82 ? -16.261 9.475 18.992 1.00 52.94 82 GLU A O 1
ATOM 630 N N . GLU A 1 83 ? -15.378 11.526 19.262 1.00 60.38 83 GLU A N 1
ATOM 631 C CA . GLU A 1 83 ? -15.666 11.644 20.689 1.00 60.38 83 GLU A CA 1
ATOM 632 C C . GLU A 1 83 ? -17.188 11.516 20.880 1.00 60.38 83 GLU A C 1
ATOM 634 O O . GLU A 1 83 ? -17.942 12.285 20.274 1.00 60.38 83 GLU A O 1
ATOM 639 N N . PRO A 1 84 ? -17.694 10.569 21.692 1.00 59.94 84 PRO A N 1
ATOM 640 C CA . PRO A 1 84 ? -19.117 10.532 21.967 1.00 59.94 84 PRO A CA 1
ATOM 641 C C . PRO A 1 84 ? -19.475 11.788 22.770 1.00 59.94 84 PRO A C 1
ATOM 643 O O . PRO A 1 84 ? -19.005 11.963 23.895 1.00 59.94 84 PRO A O 1
ATOM 646 N N . LEU A 1 85 ? -20.310 12.661 22.193 1.00 66.88 85 LEU A N 1
ATOM 647 C CA . LEU A 1 85 ? -20.989 13.718 22.941 1.00 66.88 85 LEU A CA 1
ATOM 648 C C . LEU A 1 85 ? -21.749 13.056 24.098 1.00 66.88 85 LEU A C 1
ATOM 650 O O . LEU A 1 85 ? -22.719 12.330 23.880 1.00 66.88 85 LEU A O 1
ATOM 654 N N . ALA A 1 86 ? -21.283 13.286 25.323 1.00 65.62 86 ALA A N 1
ATOM 655 C CA . ALA A 1 86 ? -22.049 12.989 26.520 1.00 65.62 86 ALA A CA 1
ATOM 656 C C . ALA A 1 86 ? -23.120 14.078 26.684 1.00 65.62 86 ALA A C 1
ATOM 658 O O . ALA A 1 86 ? -22.790 15.262 26.776 1.00 65.62 86 ALA A O 1
ATOM 659 N N . GLU A 1 87 ? -24.380 13.649 26.658 1.00 65.12 87 GLU A N 1
ATOM 660 C CA . GLU A 1 87 ? -25.584 14.450 26.916 1.00 65.12 87 GLU A CA 1
ATOM 661 C C . GLU A 1 87 ? -25.804 14.670 28.423 1.00 65.12 87 GLU A C 1
ATOM 663 O O . GLU A 1 87 ? -25.503 13.738 29.211 1.00 65.12 87 GLU A O 1
#

Radius of gyration: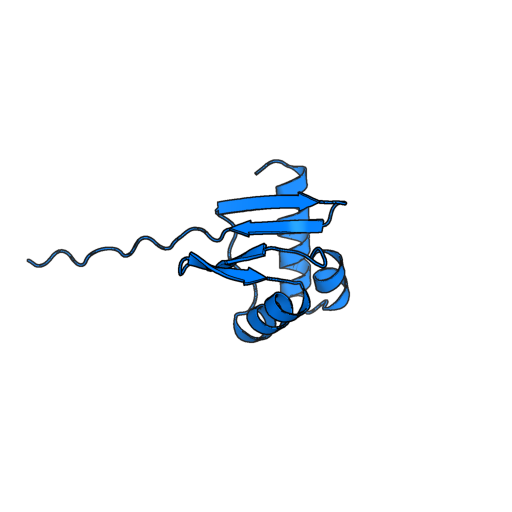 13.86 Å; chains: 1; bounding box: 37×27×39 Å

Foldseek 3Di:
DDPLQVVLLVQLLVCLVVVVVPSVLVQADQFAWEQDLVRDIDTGSVRVVVVCVVVGRDDQFPDFDDDPSHTRYGHRHNPPPPDPPDD